Protein AF-A0A8X7X7B9-F1 (afdb_monomer_lite)

Structure (mmCIF, N/CA/C/O backbone):
data_AF-A0A8X7X7B9-F1
#
_entry.id   AF-A0A8X7X7B9-F1
#
loop_
_atom_site.group_PDB
_atom_site.id
_atom_site.type_symbol
_atom_site.label_atom_id
_atom_site.label_alt_id
_atom_site.label_comp_id
_atom_site.label_asym_id
_atom_site.label_entity_id
_atom_site.label_seq_id
_atom_site.pdbx_PDB_ins_code
_atom_site.Cartn_x
_atom_site.Cartn_y
_atom_site.Cartn_z
_atom_site.occupancy
_atom_site.B_iso_or_equiv
_atom_site.auth_seq_id
_atom_site.auth_comp_id
_atom_site.auth_asym_id
_atom_site.auth_atom_id
_atom_site.pdbx_PDB_model_num
ATOM 1 N N . MET A 1 1 ? -34.638 -0.203 28.962 1.00 41.12 1 MET A N 1
ATOM 2 C CA . MET A 1 1 ? -34.602 -0.947 27.674 1.00 41.12 1 MET A CA 1
ATOM 3 C C . MET A 1 1 ? -33.668 -0.343 26.612 1.00 41.12 1 MET A C 1
ATOM 5 O O . MET A 1 1 ? -33.190 -1.103 25.779 1.00 41.12 1 MET A O 1
ATOM 9 N N . ALA A 1 2 ? -33.330 0.956 26.646 1.00 41.81 2 ALA A N 1
ATOM 10 C CA . ALA A 1 2 ? -32.408 1.586 25.682 1.00 41.81 2 ALA A CA 1
ATOM 11 C C . ALA A 1 2 ? -30.956 1.049 25.729 1.00 41.81 2 ALA A C 1
ATOM 13 O O . ALA A 1 2 ? -30.333 0.855 24.688 1.00 41.81 2 ALA A O 1
ATOM 14 N N . LEU A 1 3 ? -30.449 0.698 26.918 1.00 37.38 3 LEU A N 1
ATOM 15 C CA . LEU A 1 3 ? -29.086 0.171 27.102 1.00 37.38 3 LEU A CA 1
ATOM 16 C C . LEU A 1 3 ? -28.847 -1.183 26.409 1.00 37.38 3 LEU A C 1
ATOM 18 O O . LEU A 1 3 ? -27.771 -1.416 25.869 1.00 37.38 3 LEU A O 1
ATOM 22 N N . ARG A 1 4 ? -29.862 -2.060 26.346 1.00 37.19 4 ARG A N 1
ATOM 23 C CA . ARG A 1 4 ? -29.748 -3.363 25.660 1.00 37.19 4 ARG A CA 1
ATOM 24 C C . ARG A 1 4 ? -29.749 -3.242 24.135 1.00 37.19 4 ARG A C 1
ATOM 26 O O . ARG A 1 4 ? -29.191 -4.107 23.471 1.00 37.19 4 ARG A O 1
ATOM 33 N N . ARG A 1 5 ? -30.364 -2.188 23.582 1.00 32.31 5 ARG A N 1
ATOM 34 C CA . ARG A 1 5 ? -30.272 -1.886 22.147 1.00 32.31 5 ARG A CA 1
ATOM 35 C C . ARG A 1 5 ? -28.877 -1.350 21.828 1.00 32.31 5 ARG A C 1
ATOM 37 O O . ARG A 1 5 ? -28.238 -1.916 20.955 1.00 32.31 5 ARG A O 1
ATOM 44 N N . SER A 1 6 ? -28.375 -0.376 22.594 1.00 36.56 6 SER A N 1
ATOM 45 C CA . SER A 1 6 ? -27.029 0.206 22.420 1.00 36.56 6 SER A CA 1
ATOM 46 C C . SER A 1 6 ? -25.903 -0.846 22.395 1.00 36.56 6 SER A C 1
ATOM 48 O O . SER A 1 6 ? -25.108 -0.878 21.463 1.00 36.56 6 SER A O 1
ATOM 50 N N . TRP A 1 7 ? -25.918 -1.813 23.322 1.00 39.62 7 TRP A N 1
ATOM 51 C CA . TRP A 1 7 ? -24.950 -2.924 23.341 1.00 39.62 7 TRP A CA 1
ATOM 52 C C . TRP A 1 7 ? -24.996 -3.826 22.100 1.00 39.62 7 TRP A C 1
ATOM 54 O O . TRP A 1 7 ? -23.963 -4.315 21.646 1.00 39.62 7 TRP A O 1
ATOM 64 N N . ARG A 1 8 ? -26.190 -4.050 21.540 1.00 38.66 8 ARG A N 1
ATOM 65 C CA . ARG A 1 8 ? -26.367 -4.869 20.335 1.00 38.66 8 ARG A CA 1
ATOM 66 C C . ARG A 1 8 ? -25.886 -4.136 19.083 1.00 38.66 8 ARG A C 1
ATOM 68 O O . ARG A 1 8 ? -25.337 -4.784 18.202 1.00 38.66 8 ARG A O 1
ATOM 75 N N . TRP A 1 9 ? -26.049 -2.810 19.033 1.00 40.34 9 TRP A N 1
ATOM 76 C CA . TRP A 1 9 ? -25.496 -1.961 17.975 1.00 40.34 9 TRP A CA 1
ATOM 77 C C . TRP A 1 9 ? -23.969 -1.946 18.021 1.00 40.34 9 TRP A C 1
ATOM 79 O O . TRP A 1 9 ? -23.376 -2.238 16.993 1.00 40.34 9 TRP A O 1
ATOM 89 N N . CYS A 1 10 ? -23.345 -1.754 19.192 1.00 52.84 10 CYS A N 1
ATOM 90 C CA . CYS A 1 10 ? -21.883 -1.826 19.325 1.00 52.84 10 CYS A CA 1
ATOM 91 C C . CYS A 1 10 ? -21.324 -3.201 18.924 1.00 52.84 10 CYS A C 1
ATOM 93 O O . CYS A 1 10 ? -20.374 -3.273 18.153 1.00 52.84 10 CYS A O 1
ATOM 95 N N . GLN A 1 11 ? -21.947 -4.305 19.360 1.00 54.53 11 GLN A N 1
ATOM 96 C CA . GLN A 1 11 ? -21.534 -5.650 18.929 1.00 54.53 11 GLN A CA 1
ATOM 97 C C . GLN A 1 11 ? -21.687 -5.873 17.420 1.00 54.53 11 GLN A C 1
ATOM 99 O O . GLN A 1 11 ? -20.884 -6.592 16.824 1.00 54.53 11 GLN A O 1
ATOM 104 N N . HIS A 1 12 ? -22.721 -5.302 16.799 1.00 52.97 12 HIS A N 1
ATOM 105 C CA . HIS A 1 12 ? -22.951 -5.448 15.365 1.00 52.97 12 HIS A CA 1
ATOM 106 C C . HIS A 1 12 ? -21.973 -4.587 14.557 1.00 52.97 12 HIS A C 1
ATOM 108 O O . HIS A 1 12 ? -21.363 -5.095 13.625 1.00 52.97 12 HIS A O 1
ATOM 114 N N . THR A 1 13 ? -21.732 -3.337 14.965 1.00 58.84 13 THR A N 1
ATOM 115 C CA . THR A 1 13 ? -20.734 -2.457 14.340 1.00 58.84 13 THR A CA 1
ATOM 116 C C . THR A 1 13 ? -19.317 -2.992 14.512 1.00 58.84 13 THR A C 1
ATOM 118 O O . THR A 1 13 ? -18.544 -2.961 13.565 1.00 58.84 13 THR A O 1
ATOM 121 N N . GLU A 1 14 ? -18.980 -3.563 15.671 1.00 61.59 14 GLU A N 1
ATOM 122 C CA . GLU A 1 14 ? -17.680 -4.211 15.880 1.00 61.59 14 GLU A CA 1
ATOM 123 C C . GLU A 1 14 ? -17.490 -5.438 14.984 1.00 61.59 14 GLU A C 1
ATOM 125 O O . GLU A 1 14 ? -16.391 -5.662 14.486 1.00 61.59 14 GLU A O 1
ATOM 130 N N . ARG A 1 15 ? -18.536 -6.245 14.766 1.00 61.81 15 ARG A N 1
ATOM 131 C CA . ARG A 1 15 ? -18.470 -7.383 13.835 1.00 61.81 15 ARG A CA 1
ATOM 132 C C . ARG A 1 15 ? -18.299 -6.925 12.387 1.00 61.81 15 ARG A C 1
ATOM 134 O O . ARG A 1 15 ? -17.438 -7.459 11.699 1.00 61.81 15 ARG A O 1
ATOM 141 N N . ILE A 1 16 ? -19.057 -5.908 11.975 1.00 66.88 16 ILE A N 1
ATOM 142 C CA . ILE A 1 16 ? -18.990 -5.310 10.631 1.00 66.88 16 ILE A CA 1
ATOM 143 C C . ILE A 1 16 ? -17.611 -4.698 10.355 1.00 66.88 16 ILE A C 1
ATOM 145 O O . ILE A 1 16 ? -17.181 -4.667 9.212 1.00 66.88 16 ILE A O 1
ATOM 149 N N . VAL A 1 17 ? -16.910 -4.234 11.391 1.00 67.44 17 VAL A N 1
ATOM 150 C CA . VAL A 1 17 ? -15.559 -3.663 11.295 1.00 67.44 17 VAL A CA 1
ATOM 151 C C . VAL A 1 17 ? -14.460 -4.738 11.317 1.00 67.44 17 VAL A C 1
ATOM 153 O O . VAL A 1 17 ? -13.462 -4.612 10.612 1.00 67.44 17 VAL A O 1
ATOM 156 N N . LYS A 1 18 ? -14.645 -5.830 12.068 1.00 74.62 18 LYS A N 1
ATOM 157 C CA . LYS A 1 18 ? -13.644 -6.908 12.191 1.00 74.62 18 LYS A CA 1
ATOM 158 C C . LYS A 1 18 ? -13.509 -7.775 10.938 1.00 74.62 18 LYS A C 1
ATOM 160 O O . LYS A 1 18 ? -12.408 -8.223 10.630 1.00 74.62 18 LYS A O 1
ATOM 165 N N . GLU A 1 19 ? -14.602 -8.026 10.220 1.00 76.88 19 GLU A N 1
ATOM 166 C CA . GLU A 1 19 ? -14.570 -8.788 8.962 1.00 76.88 19 GLU A CA 1
ATOM 167 C C . GLU A 1 19 ? -13.699 -8.129 7.869 1.00 76.88 19 GLU A C 1
ATOM 169 O O . GLU A 1 19 ? -12.806 -8.803 7.352 1.00 76.88 19 GLU A O 1
ATOM 174 N N . PRO A 1 20 ? -13.862 -6.833 7.532 1.00 76.06 20 PRO A N 1
ATOM 175 C CA . PRO A 1 20 ? -13.015 -6.176 6.542 1.00 76.06 20 PRO A CA 1
ATOM 176 C C . PRO A 1 20 ? -11.567 -6.026 7.015 1.00 76.06 20 PRO A C 1
ATOM 178 O O . PRO A 1 20 ? -10.667 -6.091 6.182 1.00 76.06 20 PRO A O 1
ATOM 181 N N . GLU A 1 21 ? 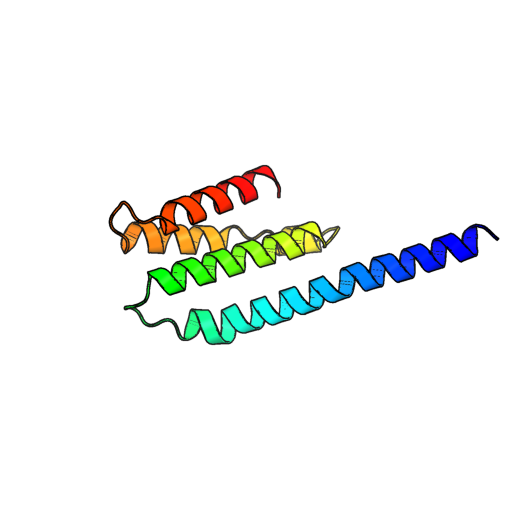-11.315 -5.888 8.323 1.00 81.75 21 GLU A N 1
ATOM 182 C CA . GLU A 1 21 ? -9.950 -5.887 8.864 1.00 81.75 21 GLU A CA 1
ATOM 183 C C . GLU A 1 21 ? -9.233 -7.214 8.566 1.00 81.75 21 GLU A C 1
ATOM 185 O O . GLU A 1 21 ? -8.126 -7.210 8.022 1.00 81.75 21 GLU A O 1
ATOM 190 N N . ALA A 1 22 ? -9.884 -8.348 8.852 1.00 84.88 22 ALA A N 1
ATOM 191 C CA . ALA A 1 22 ? -9.329 -9.676 8.593 1.00 84.88 22 ALA A CA 1
ATOM 192 C C . ALA A 1 22 ? -9.071 -9.907 7.095 1.00 84.88 22 ALA A C 1
ATOM 194 O O . ALA A 1 22 ? -7.980 -10.323 6.710 1.00 84.88 22 ALA A O 1
ATOM 195 N N . VAL A 1 23 ? -10.032 -9.547 6.238 1.00 86.56 23 VAL A N 1
ATOM 196 C CA . VAL A 1 23 ? -9.882 -9.67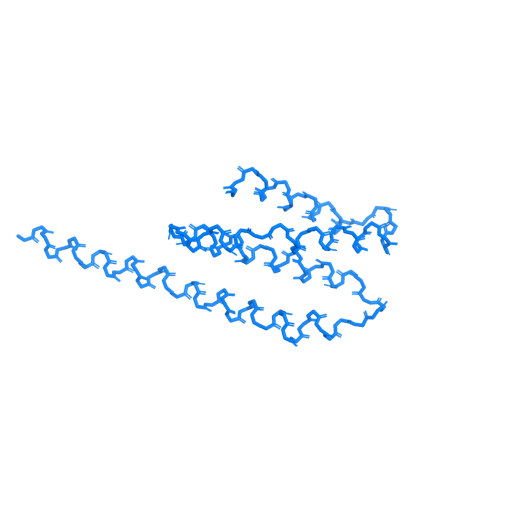3 4.780 1.00 86.56 23 VAL A CA 1
ATOM 197 C C . VAL A 1 23 ? -8.729 -8.808 4.263 1.00 86.56 23 VAL A C 1
ATOM 199 O O . VAL A 1 23 ? -7.927 -9.269 3.450 1.00 86.56 23 VAL A O 1
ATOM 202 N N . CYS A 1 24 ? -8.590 -7.571 4.749 1.00 87.00 24 CYS A N 1
ATOM 203 C CA . CYS A 1 24 ? -7.476 -6.709 4.355 1.00 87.00 24 CYS A CA 1
ATOM 204 C C . CYS A 1 24 ? -6.124 -7.290 4.796 1.00 87.00 24 CYS A C 1
ATOM 206 O O . CYS A 1 24 ? -5.161 -7.245 4.029 1.00 87.00 24 CYS A O 1
ATOM 208 N N . GLN A 1 25 ? -6.037 -7.872 5.996 1.00 86.81 25 GLN A N 1
ATOM 209 C CA . GLN A 1 25 ? -4.818 -8.533 6.476 1.00 86.81 25 GLN A CA 1
ATOM 210 C C . GLN A 1 25 ? -4.456 -9.771 5.641 1.00 86.81 25 GLN A C 1
ATOM 212 O O . GLN A 1 25 ? -3.279 -9.968 5.315 1.00 86.81 25 GLN A O 1
ATOM 217 N N . ASP A 1 26 ? -5.446 -10.568 5.238 1.00 89.06 26 ASP A N 1
ATOM 218 C CA . ASP A 1 26 ? -5.239 -11.728 4.367 1.00 89.06 26 ASP A CA 1
ATOM 219 C C . ASP A 1 26 ? -4.716 -11.301 2.989 1.00 89.06 26 ASP A C 1
ATOM 221 O O . ASP A 1 26 ? -3.724 -11.850 2.496 1.00 89.06 26 ASP A O 1
ATOM 225 N N . ILE A 1 27 ? -5.310 -10.260 2.395 1.00 88.75 27 ILE A N 1
ATOM 226 C CA . ILE A 1 27 ? -4.870 -9.715 1.104 1.00 88.75 27 ILE A CA 1
ATOM 227 C C . ILE A 1 27 ? -3.455 -9.136 1.204 1.00 88.75 27 ILE A C 1
ATOM 229 O O . ILE A 1 27 ? -2.614 -9.415 0.347 1.00 88.75 27 ILE A O 1
ATOM 233 N N . LEU A 1 28 ? -3.142 -8.384 2.262 1.00 88.31 28 LEU A N 1
ATOM 234 C CA . LEU A 1 28 ? -1.789 -7.868 2.494 1.00 88.31 28 LEU A CA 1
ATOM 235 C C . LEU A 1 28 ? -0.764 -8.992 2.662 1.00 88.31 28 LEU A C 1
ATOM 237 O O . LEU A 1 28 ? 0.368 -8.885 2.179 1.00 88.31 28 LEU A O 1
ATOM 241 N N . THR A 1 29 ? -1.148 -10.085 3.319 1.00 89.00 29 THR A N 1
ATOM 242 C CA . THR A 1 29 ? -0.291 -11.263 3.471 1.00 89.00 29 THR A CA 1
ATOM 243 C C . THR A 1 29 ? -0.039 -11.933 2.124 1.00 89.00 29 THR A C 1
ATOM 245 O O . THR A 1 29 ? 1.107 -12.269 1.812 1.00 89.00 29 THR A O 1
ATOM 248 N N . LEU A 1 30 ? -1.079 -12.080 1.300 1.00 90.50 30 LEU A N 1
ATOM 249 C CA . LEU A 1 30 ? -0.983 -12.632 -0.049 1.00 90.50 30 LEU A CA 1
ATOM 250 C C . LEU A 1 30 ? -0.082 -11.770 -0.949 1.00 90.50 30 LEU A C 1
ATOM 252 O O . LEU A 1 30 ? 0.827 -12.293 -1.603 1.00 90.50 30 LEU A O 1
ATOM 256 N N . LEU A 1 31 ? -0.289 -10.449 -0.935 1.00 88.06 31 LEU A N 1
ATOM 257 C CA . LEU A 1 31 ? 0.487 -9.483 -1.712 1.00 88.06 31 LEU A CA 1
ATOM 258 C C . LEU A 1 31 ? 1.973 -9.543 -1.348 1.00 88.06 31 LEU A C 1
ATOM 260 O O . LEU A 1 31 ? 2.814 -9.671 -2.236 1.00 88.06 31 LEU A O 1
ATOM 264 N N . ASN A 1 32 ? 2.304 -9.515 -0.054 1.00 86.12 32 ASN A N 1
ATOM 265 C CA . ASN A 1 32 ? 3.695 -9.529 0.402 1.00 86.12 32 ASN A CA 1
ATOM 266 C C . ASN A 1 32 ? 4.392 -10.879 0.181 1.00 86.12 32 ASN A C 1
ATOM 268 O O . ASN A 1 32 ? 5.553 -10.906 -0.226 1.00 86.12 32 ASN A O 1
ATOM 272 N N . LYS A 1 33 ? 3.722 -12.004 0.468 1.00 84.69 33 LYS A N 1
ATOM 273 C CA . LYS A 1 33 ? 4.372 -13.326 0.436 1.00 84.69 33 LYS A CA 1
ATOM 274 C C . LYS A 1 33 ? 4.491 -13.907 -0.965 1.00 84.69 33 LYS A C 1
ATOM 276 O O . LYS A 1 33 ? 5.491 -14.564 -1.249 1.00 84.69 33 LYS A O 1
ATOM 281 N N . PHE A 1 34 ? 3.489 -13.688 -1.812 1.00 83.81 34 PHE A N 1
ATOM 282 C CA . PHE A 1 34 ? 3.401 -14.341 -3.114 1.00 83.81 34 PHE A CA 1
ATOM 283 C C . PHE A 1 34 ? 3.535 -13.337 -4.248 1.00 83.81 34 PHE A C 1
ATOM 285 O O . PHE A 1 34 ? 4.452 -13.446 -5.051 1.00 83.81 34 PHE A O 1
ATOM 292 N N . VAL A 1 35 ? 2.652 -12.342 -4.313 1.00 84.19 35 VAL A N 1
ATOM 293 C CA . VAL A 1 35 ? 2.489 -11.543 -5.536 1.00 84.19 35 VAL A CA 1
ATOM 294 C C . VAL A 1 35 ? 3.699 -10.646 -5.799 1.00 84.19 35 VAL A C 1
ATOM 296 O O . VAL A 1 35 ? 4.303 -10.725 -6.865 1.00 84.19 35 VAL A O 1
ATOM 299 N N . ILE A 1 36 ? 4.106 -9.842 -4.813 1.00 83.25 36 ILE A N 1
ATOM 300 C CA . ILE A 1 36 ? 5.242 -8.917 -4.947 1.00 83.25 36 ILE A CA 1
ATOM 301 C C . ILE A 1 36 ? 6.559 -9.694 -5.080 1.00 83.25 36 ILE A C 1
ATOM 303 O O . ILE A 1 36 ? 7.434 -9.296 -5.845 1.00 83.25 36 ILE A O 1
ATOM 307 N N . LYS A 1 37 ? 6.686 -10.827 -4.377 1.00 83.50 37 LYS A N 1
ATOM 308 C CA . LYS A 1 37 ? 7.888 -11.673 -4.399 1.00 83.50 37 LYS A CA 1
ATOM 309 C C . LYS A 1 37 ? 8.056 -12.444 -5.713 1.00 83.50 37 LYS A C 1
ATOM 311 O O . LYS A 1 37 ? 9.185 -12.668 -6.136 1.00 83.50 37 LYS A O 1
ATOM 316 N N . ASN A 1 38 ? 6.953 -12.833 -6.351 1.00 83.75 38 ASN A N 1
ATOM 317 C CA . ASN A 1 38 ? 6.967 -13.560 -7.622 1.00 83.75 38 ASN A CA 1
ATOM 318 C C . ASN A 1 38 ? 7.054 -12.638 -8.847 1.00 83.75 38 ASN A C 1
ATOM 320 O O . ASN A 1 38 ? 7.235 -13.135 -9.956 1.00 83.75 38 ASN A O 1
ATOM 324 N N . CYS A 1 39 ? 6.935 -11.315 -8.679 1.00 82.44 39 CYS A N 1
ATOM 325 C CA . CYS A 1 39 ? 7.147 -10.373 -9.775 1.00 82.44 39 CYS A CA 1
ATOM 326 C C . CYS A 1 39 ? 8.606 -10.437 -10.244 1.00 82.44 39 CYS A C 1
ATOM 328 O O . CYS A 1 39 ? 9.524 -10.049 -9.522 1.00 82.44 39 CYS A O 1
ATOM 330 N N . THR A 1 40 ? 8.820 -10.909 -11.470 1.00 79.12 40 THR A N 1
ATOM 331 C CA . THR A 1 40 ? 10.143 -10.937 -12.100 1.00 79.12 40 THR A CA 1
ATOM 332 C C . THR A 1 40 ? 10.621 -9.528 -12.449 1.00 79.12 40 THR A C 1
ATOM 334 O O . THR A 1 40 ? 9.813 -8.644 -12.732 1.00 79.12 40 THR A O 1
ATOM 337 N N . ASN A 1 41 ? 11.942 -9.329 -12.539 1.00 72.12 41 ASN A N 1
ATOM 338 C CA . ASN A 1 41 ? 12.575 -8.053 -12.923 1.00 72.12 41 ASN A CA 1
ATOM 339 C C . ASN A 1 41 ? 12.231 -7.567 -14.348 1.00 72.12 41 ASN A C 1
ATOM 341 O O . ASN A 1 41 ? 12.766 -6.575 -14.802 1.00 72.12 41 ASN A O 1
ATOM 345 N N . SER A 1 42 ? 11.368 -8.254 -15.089 1.00 75.94 42 SER A N 1
ATOM 346 C CA . SER A 1 42 ? 10.824 -7.799 -16.373 1.00 75.94 42 SER A CA 1
ATOM 347 C C . SER A 1 42 ? 9.398 -7.236 -16.263 1.00 75.94 42 SER A C 1
ATOM 349 O O . SER A 1 42 ? 8.895 -6.656 -17.220 1.00 75.94 42 SER A O 1
ATOM 351 N N . GLN A 1 43 ? 8.735 -7.388 -15.109 1.00 80.38 43 GLN A N 1
ATOM 352 C CA . GLN A 1 43 ? 7.313 -7.081 -14.893 1.00 80.38 43 GLN A CA 1
ATOM 353 C C . GLN A 1 43 ? 7.115 -5.895 -13.935 1.00 80.38 43 GLN A C 1
ATOM 355 O O . GLN A 1 43 ? 6.328 -5.947 -12.987 1.00 80.38 43 GLN A O 1
ATOM 360 N N . TYR A 1 44 ? 7.834 -4.800 -14.180 1.00 81.75 44 TYR A N 1
ATOM 361 C CA . TYR A 1 44 ? 7.780 -3.601 -13.337 1.00 81.75 44 TYR A CA 1
ATOM 362 C C . TYR A 1 44 ? 6.378 -2.988 -13.247 1.00 81.75 44 TYR A C 1
ATOM 364 O O . TYR A 1 44 ? 5.979 -2.512 -12.191 1.00 81.75 44 TYR A O 1
ATOM 372 N N . GLU A 1 45 ? 5.599 -3.050 -14.326 1.00 79.38 45 GLU A N 1
ATOM 373 C CA . GLU A 1 45 ? 4.238 -2.510 -14.368 1.00 79.38 45 GLU A CA 1
ATOM 374 C C . GLU A 1 45 ? 3.284 -3.237 -13.419 1.00 79.38 45 GLU A C 1
ATOM 376 O O . GLU A 1 45 ? 2.574 -2.604 -12.637 1.00 79.38 45 GLU A O 1
ATOM 381 N N . SER A 1 46 ? 3.337 -4.568 -13.410 1.00 85.00 46 SER A N 1
ATOM 382 C CA . SER A 1 46 ? 2.572 -5.378 -12.466 1.00 85.00 46 SER A CA 1
ATOM 383 C C . SER A 1 46 ? 3.057 -5.149 -11.036 1.00 85.00 46 SER A C 1
ATOM 385 O O . SER A 1 46 ? 2.241 -4.967 -10.137 1.00 85.00 46 SER A O 1
ATOM 387 N N . LYS A 1 47 ? 4.377 -5.063 -10.819 1.00 86.12 47 LYS A N 1
ATOM 388 C CA . LYS A 1 47 ? 4.950 -4.792 -9.493 1.00 86.12 47 LYS A CA 1
ATOM 389 C C . LYS A 1 47 ? 4.463 -3.457 -8.917 1.00 86.12 47 LYS A C 1
ATOM 391 O O . LYS A 1 47 ? 4.036 -3.418 -7.766 1.00 86.12 47 LYS A O 1
ATOM 396 N N . VAL A 1 48 ? 4.458 -2.391 -9.719 1.00 85.25 48 VAL A N 1
ATOM 397 C CA . VAL A 1 48 ? 3.936 -1.070 -9.326 1.00 85.25 48 VAL A CA 1
ATOM 398 C C . VAL A 1 48 ? 2.440 -1.136 -9.008 1.00 85.25 48 VAL A C 1
ATOM 400 O O . VAL A 1 48 ? 2.011 -0.577 -7.999 1.00 85.25 48 VAL A O 1
ATOM 403 N N . LEU A 1 49 ? 1.649 -1.859 -9.807 1.00 83.69 49 LEU A N 1
ATOM 404 C CA . LEU A 1 49 ? 0.218 -2.051 -9.549 1.00 83.69 49 LEU A CA 1
ATOM 405 C C . LEU A 1 49 ? -0.034 -2.758 -8.207 1.00 83.69 49 LEU A C 1
ATOM 407 O O . LEU A 1 49 ? -0.889 -2.330 -7.433 1.00 83.69 49 LEU A O 1
ATOM 411 N N . TYR A 1 50 ? 0.726 -3.808 -7.900 1.00 87.56 50 TYR A N 1
ATOM 412 C CA . TYR A 1 50 ? 0.573 -4.543 -6.644 1.00 87.56 50 TYR A CA 1
ATOM 413 C C . TYR A 1 50 ? 1.062 -3.755 -5.427 1.00 87.56 50 TYR A C 1
ATOM 415 O O . TYR A 1 50 ? 0.455 -3.842 -4.360 1.00 87.56 50 TYR A O 1
ATOM 423 N N . LEU A 1 51 ? 2.115 -2.947 -5.576 1.00 87.56 51 LEU A N 1
ATOM 424 C CA . LEU A 1 51 ? 2.567 -2.032 -4.524 1.00 87.56 51 LEU A CA 1
ATOM 425 C C . LEU A 1 51 ? 1.540 -0.927 -4.254 1.00 87.56 51 LEU A C 1
ATOM 427 O O . LEU A 1 51 ? 1.277 -0.610 -3.094 1.00 87.56 51 LEU A O 1
ATOM 431 N N . LYS A 1 52 ? 0.896 -0.406 -5.304 1.00 85.50 52 LYS A N 1
ATOM 432 C CA . LYS A 1 52 ? -0.240 0.512 -5.172 1.00 85.50 52 LYS A CA 1
ATOM 433 C C . LYS A 1 52 ? -1.388 -0.141 -4.402 1.00 85.50 52 LYS A C 1
ATOM 435 O O . LYS A 1 52 ? -1.848 0.428 -3.420 1.00 85.50 52 LYS A O 1
ATOM 440 N N . MET A 1 53 ? -1.797 -1.353 -4.793 1.00 86.38 53 MET A N 1
ATOM 441 C CA . MET A 1 53 ? -2.844 -2.100 -4.084 1.00 86.38 53 MET A CA 1
ATOM 442 C C . MET A 1 53 ? -2.488 -2.308 -2.610 1.00 86.38 53 MET A C 1
ATOM 444 O O . MET A 1 53 ? -3.329 -2.110 -1.742 1.00 86.38 53 MET A O 1
ATOM 448 N N . LYS A 1 54 ? -1.233 -2.657 -2.311 1.00 88.06 54 LYS A N 1
ATOM 449 C CA . LYS A 1 54 ? -0.740 -2.784 -0.935 1.00 88.06 54 LYS A CA 1
ATOM 450 C C . LYS A 1 54 ? -0.919 -1.479 -0.149 1.00 88.06 54 LYS A C 1
ATOM 452 O O . LYS A 1 54 ? -1.415 -1.531 0.971 1.00 88.06 54 LYS A O 1
ATOM 457 N N . GLY A 1 55 ? -0.554 -0.334 -0.730 1.00 85.88 55 GLY A N 1
ATOM 458 C CA . GLY A 1 55 ? -0.803 0.985 -0.139 1.00 85.88 55 GLY A CA 1
ATOM 459 C C . GLY A 1 55 ? -2.289 1.233 0.125 1.00 85.88 55 GLY A C 1
ATOM 460 O O . GLY A 1 55 ? -2.657 1.564 1.249 1.00 85.88 55 GLY A O 1
ATOM 461 N N . ASP A 1 56 ? -3.143 0.964 -0.866 1.00 84.94 56 ASP A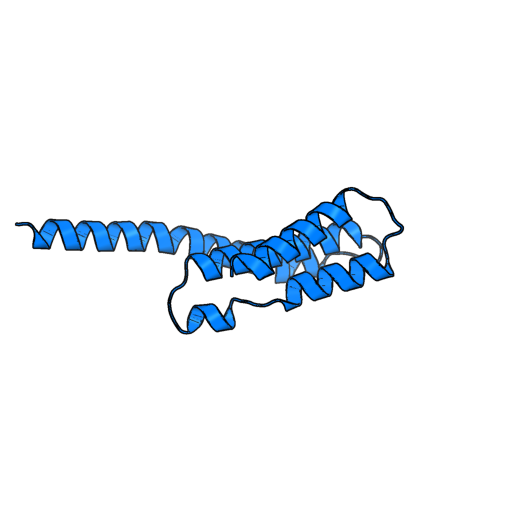 N 1
ATOM 462 C CA . ASP A 1 56 ? -4.593 1.160 -0.766 1.00 84.94 56 ASP A CA 1
ATOM 463 C C . ASP A 1 56 ? -5.178 0.324 0.405 1.00 84.94 56 ASP A C 1
ATOM 465 O O . ASP A 1 56 ? -5.918 0.851 1.235 1.00 84.94 56 ASP A O 1
ATOM 469 N N . TYR A 1 57 ? -4.769 -0.943 0.574 1.00 86.62 57 TYR A N 1
ATOM 470 C CA . TYR A 1 57 ? -5.201 -1.795 1.702 1.00 86.62 57 TYR A CA 1
ATOM 471 C C . TYR A 1 57 ? -4.702 -1.332 3.075 1.00 86.62 57 TYR A C 1
ATOM 473 O O . TYR A 1 57 ? -5.426 -1.475 4.063 1.00 86.62 57 TYR A O 1
ATOM 481 N N . TYR A 1 58 ? -3.506 -0.745 3.162 1.00 85.12 58 TYR A N 1
ATOM 482 C CA . TYR A 1 58 ? -3.066 -0.101 4.402 1.00 85.12 58 TYR A CA 1
ATOM 483 C C . TYR A 1 58 ? -3.916 1.129 4.738 1.00 85.12 58 TYR A C 1
ATOM 485 O O . TYR A 1 58 ? -4.231 1.331 5.910 1.00 85.12 58 TYR A O 1
ATOM 493 N N . CYS A 1 59 ? -4.350 1.902 3.738 1.00 82.31 59 CYS A N 1
ATOM 494 C CA . CYS A 1 59 ? -5.254 3.037 3.939 1.00 82.31 59 CYS A CA 1
ATOM 495 C C . CYS A 1 59 ? -6.625 2.577 4.437 1.00 82.31 59 CYS A C 1
ATOM 497 O O . CYS A 1 59 ? -7.142 3.133 5.404 1.00 82.31 59 CYS A O 1
ATOM 499 N N . TYR A 1 60 ? -7.179 1.516 3.840 1.00 82.44 60 TYR A N 1
ATOM 500 C CA . TYR A 1 60 ? -8.427 0.910 4.310 1.00 82.44 60 TYR A CA 1
ATOM 501 C C . TYR A 1 60 ? -8.311 0.439 5.764 1.00 82.44 60 TYR A C 1
ATOM 503 O O . TYR A 1 60 ? -9.175 0.750 6.582 1.00 82.44 60 TYR A O 1
ATOM 511 N N . LEU A 1 61 ? -7.218 -0.238 6.126 1.00 81.44 61 LEU A N 1
ATOM 512 C CA . LEU A 1 61 ? -6.981 -0.642 7.514 1.00 81.44 61 LEU A CA 1
ATOM 513 C C . LEU A 1 61 ? -6.832 0.557 8.455 1.00 81.44 61 LEU A C 1
ATOM 515 O O . LEU A 1 61 ? -7.386 0.535 9.552 1.00 81.44 61 LEU A O 1
ATOM 519 N N . ALA A 1 62 ? -6.128 1.609 8.038 1.00 80.88 62 ALA A N 1
ATOM 520 C CA . ALA A 1 62 ? -5.946 2.823 8.830 1.00 80.88 62 ALA A CA 1
ATOM 521 C C . ALA A 1 62 ? -7.257 3.605 9.030 1.00 80.88 62 ALA A C 1
ATOM 523 O O . ALA A 1 62 ? -7.462 4.178 10.098 1.00 80.88 62 ALA A O 1
ATOM 524 N N . ALA A 1 63 ? -8.157 3.600 8.042 1.00 76.31 63 ALA A N 1
ATOM 525 C CA . ALA A 1 63 ? -9.473 4.234 8.131 1.00 76.31 63 ALA A CA 1
ATOM 526 C C . ALA A 1 63 ? -10.411 3.503 9.105 1.00 76.31 63 ALA A C 1
ATOM 528 O O . ALA A 1 63 ? -11.238 4.124 9.772 1.00 76.31 63 ALA A O 1
ATOM 529 N N . VAL A 1 64 ? -10.272 2.180 9.192 1.00 75.12 64 VAL A N 1
ATOM 530 C CA . VAL A 1 64 ? -11.110 1.310 10.027 1.00 75.12 64 VAL A CA 1
ATOM 531 C C . VAL A 1 64 ? -10.543 1.155 11.449 1.00 75.12 64 VAL A C 1
ATOM 533 O O . VAL A 1 64 ? -11.289 0.920 12.400 1.00 75.12 64 VAL A O 1
ATOM 536 N N . THR A 1 65 ? -9.231 1.328 11.621 1.00 73.06 65 THR A N 1
ATOM 537 C CA . THR A 1 65 ? -8.539 1.177 12.907 1.00 73.06 65 THR A C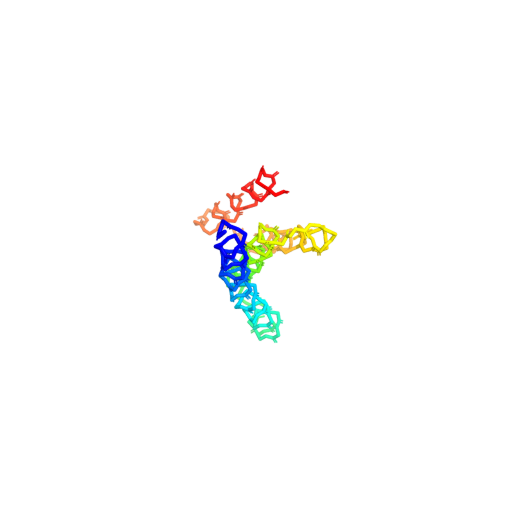A 1
ATOM 538 C C . THR A 1 65 ? -8.450 2.505 13.660 1.00 73.06 65 THR A C 1
ATOM 540 O O . THR A 1 65 ? -7.952 3.504 13.147 1.00 73.06 65 THR A O 1
ATOM 543 N N . THR A 1 66 ? -8.855 2.517 14.930 1.00 73.06 66 THR A N 1
ATOM 544 C CA . THR A 1 66 ? -8.735 3.684 15.823 1.00 73.06 66 THR A CA 1
ATOM 545 C C . THR A 1 66 ? -7.589 3.524 16.830 1.00 73.06 66 THR A C 1
ATOM 547 O O . THR A 1 66 ? -7.334 2.418 17.307 1.00 73.06 66 THR A O 1
ATOM 550 N N . GLY A 1 67 ? -6.942 4.627 17.225 1.00 70.00 67 GLY A N 1
ATOM 551 C CA . GLY A 1 67 ? -5.906 4.645 18.274 1.00 70.00 67 GLY A CA 1
ATOM 552 C C . GLY A 1 67 ? -4.478 4.397 17.766 1.00 70.00 67 GLY A C 1
ATOM 553 O O . GLY A 1 67 ? -4.188 4.611 16.592 1.00 70.00 67 GLY A O 1
ATOM 554 N N . GLU A 1 68 ? -3.574 3.939 18.642 1.00 67.81 68 GLU A N 1
ATOM 555 C CA . GLU A 1 68 ? -2.133 3.763 18.340 1.00 67.81 68 GLU A CA 1
ATOM 556 C C . GLU A 1 68 ? -1.839 2.783 17.197 1.00 67.81 68 GLU A C 1
ATOM 558 O O . GLU A 1 68 ? -0.826 2.905 16.518 1.00 67.81 68 GLU A O 1
ATOM 563 N N . LYS A 1 69 ? -2.732 1.825 16.931 1.00 69.06 69 LYS A N 1
ATOM 564 C CA . LYS A 1 69 ? -2.566 0.898 15.804 1.00 69.06 69 LYS A CA 1
ATOM 565 C C . LYS A 1 69 ? -2.697 1.587 14.443 1.00 69.06 69 LYS A C 1
ATOM 567 O O . LYS A 1 69 ? -2.195 1.061 13.460 1.00 69.06 69 LYS A O 1
ATOM 572 N N . ARG A 1 70 ? -3.340 2.759 14.362 1.00 69.88 70 ARG A N 1
ATOM 573 C CA . ARG A 1 70 ? -3.448 3.514 13.106 1.00 69.88 70 ARG A CA 1
ATOM 574 C C . ARG A 1 70 ? -2.085 4.039 12.662 1.00 69.88 70 ARG A C 1
ATOM 576 O O . ARG A 1 70 ? -1.733 3.874 11.502 1.00 69.88 70 ARG A O 1
ATOM 583 N N . SER A 1 71 ? -1.301 4.628 13.566 1.00 65.88 71 SER A N 1
ATOM 584 C CA . SER A 1 71 ? -0.021 5.256 13.206 1.00 65.88 71 SER A CA 1
ATOM 585 C C . SER A 1 71 ? 1.019 4.255 12.702 1.00 65.88 71 SER A C 1
ATOM 587 O O . SER A 1 71 ? 1.853 4.617 11.880 1.00 65.88 71 SER A O 1
ATOM 589 N N . SER A 1 72 ? 0.952 2.995 13.141 1.00 70.81 72 SER A N 1
ATOM 590 C CA . SER A 1 72 ? 1.823 1.927 12.640 1.00 70.81 72 SER A CA 1
ATOM 591 C C . SER A 1 72 ? 1.380 1.347 11.293 1.00 70.81 72 SER A C 1
ATOM 593 O O . SER A 1 72 ? 2.193 0.736 10.603 1.00 70.81 72 SER A O 1
ATOM 595 N N . LEU A 1 73 ? 0.112 1.528 10.909 1.00 70.50 73 LEU A N 1
ATOM 596 C CA . LEU A 1 73 ? -0.443 1.058 9.636 1.00 70.50 73 LEU A CA 1
ATOM 597 C C . LEU A 1 73 ? -0.314 2.102 8.523 1.00 70.50 73 LEU A C 1
ATOM 599 O O . LEU A 1 73 ? -0.130 1.730 7.364 1.00 70.50 73 LEU A O 1
ATOM 603 N N . VAL A 1 74 ? -0.356 3.393 8.866 1.00 67.31 74 VAL A N 1
ATOM 604 C CA . VAL A 1 74 ? -0.123 4.502 7.930 1.00 67.31 74 VAL A CA 1
ATOM 605 C C . VAL A 1 74 ? 1.336 4.475 7.479 1.00 67.31 74 VAL A C 1
ATOM 607 O O . VAL A 1 74 ? 2.228 5.019 8.123 1.00 67.31 74 VAL A O 1
ATOM 610 N N . THR A 1 75 ? 1.587 3.793 6.363 1.00 70.00 75 THR A N 1
ATOM 611 C CA . THR A 1 75 ? 2.939 3.581 5.848 1.00 70.00 75 THR A CA 1
ATOM 612 C C . THR A 1 75 ? 3.040 4.088 4.417 1.00 70.00 75 THR A C 1
ATOM 614 O O . THR A 1 75 ? 2.612 3.431 3.470 1.00 70.00 75 THR A O 1
ATOM 617 N N . GLU A 1 76 ? 3.694 5.234 4.245 1.00 75.31 76 GLU A N 1
ATOM 618 C CA . GLU A 1 76 ? 3.978 5.828 2.932 1.00 75.31 76 GLU A CA 1
ATOM 619 C C . GLU A 1 76 ? 4.945 4.968 2.087 1.00 75.31 76 GLU A C 1
ATOM 621 O O . GLU A 1 76 ? 5.017 5.104 0.866 1.00 75.31 76 GLU A O 1
ATOM 626 N N . ALA A 1 77 ? 5.681 4.052 2.728 1.00 82.12 77 ALA A N 1
ATOM 627 C CA . ALA A 1 77 ? 6.735 3.256 2.099 1.00 82.12 77 ALA A CA 1
ATOM 628 C C . ALA A 1 77 ? 6.256 2.488 0.859 1.00 82.12 77 ALA A C 1
ATOM 630 O O . ALA A 1 77 ? 6.978 2.437 -0.132 1.00 82.12 77 ALA A O 1
ATOM 631 N N . SER A 1 78 ? 5.032 1.945 0.881 1.00 83.69 78 SER A N 1
ATOM 632 C CA . SER A 1 78 ? 4.484 1.180 -0.250 1.00 83.69 78 SER A CA 1
ATOM 633 C C . SER A 1 78 ? 4.289 2.057 -1.492 1.00 83.69 78 SER A C 1
ATOM 635 O O . SER A 1 78 ? 4.625 1.646 -2.602 1.00 83.69 78 SER A O 1
ATOM 637 N N . TYR A 1 79 ? 3.783 3.282 -1.311 1.00 83.38 79 TYR A N 1
ATOM 638 C CA . TYR A 1 79 ? 3.591 4.220 -2.415 1.00 83.38 79 TYR A CA 1
ATOM 639 C C . TYR A 1 79 ? 4.909 4.830 -2.892 1.00 83.38 79 TYR A C 1
ATOM 641 O O . TYR A 1 79 ? 5.103 4.970 -4.097 1.00 83.38 79 TYR A O 1
ATOM 649 N N . LYS A 1 80 ? 5.835 5.136 -1.974 1.00 84.56 80 LYS A N 1
ATOM 650 C CA . LYS A 1 80 ? 7.190 5.594 -2.316 1.00 84.56 80 LYS A CA 1
ATOM 651 C C . LYS A 1 80 ? 7.939 4.563 -3.156 1.00 84.56 80 LYS A C 1
ATOM 653 O O . LYS A 1 80 ? 8.469 4.905 -4.206 1.00 84.56 80 LYS A O 1
ATOM 658 N N . GLU A 1 81 ? 7.922 3.295 -2.747 1.00 86.62 81 GLU A N 1
ATOM 659 C CA . GLU A 1 81 ? 8.537 2.205 -3.512 1.00 86.62 81 GLU A CA 1
ATOM 660 C C . GLU A 1 81 ? 7.895 2.066 -4.902 1.00 86.62 81 GLU A C 1
ATOM 662 O O . GLU A 1 81 ? 8.598 1.951 -5.907 1.00 86.62 81 GLU A O 1
ATOM 667 N N . ALA A 1 82 ? 6.561 2.144 -4.980 1.00 84.81 82 ALA A N 1
ATOM 668 C CA . ALA A 1 82 ? 5.850 2.133 -6.255 1.00 84.81 82 ALA A CA 1
ATOM 669 C C . ALA A 1 82 ? 6.262 3.309 -7.156 1.00 84.81 82 ALA A C 1
ATOM 671 O O . ALA A 1 82 ? 6.395 3.131 -8.365 1.00 84.81 82 ALA A O 1
ATOM 672 N N . PHE A 1 83 ? 6.464 4.498 -6.584 1.00 83.31 83 PHE A N 1
ATOM 673 C CA . PHE A 1 83 ? 6.838 5.703 -7.317 1.00 83.31 83 PHE A CA 1
ATOM 674 C C . PHE A 1 83 ? 8.269 5.636 -7.860 1.00 83.31 83 PHE A C 1
ATOM 676 O O . PHE A 1 83 ? 8.480 5.943 -9.032 1.00 83.31 83 PHE A O 1
ATOM 683 N N . GLU A 1 84 ? 9.231 5.173 -7.059 1.00 85.88 84 GLU A N 1
ATOM 684 C CA . GLU A 1 84 ? 10.628 5.030 -7.490 1.00 85.88 84 GLU A CA 1
ATOM 685 C C . GLU A 1 84 ? 10.769 4.011 -8.629 1.00 85.88 84 GLU A C 1
ATOM 687 O O . GLU A 1 84 ? 11.328 4.335 -9.675 1.00 85.88 84 GLU A O 1
ATOM 692 N N . ILE A 1 85 ? 10.157 2.824 -8.501 1.00 84.75 85 ILE A N 1
ATOM 693 C CA . ILE A 1 85 ? 10.169 1.800 -9.565 1.00 84.75 85 ILE A CA 1
ATOM 694 C C . ILE A 1 85 ? 9.534 2.344 -10.849 1.00 84.75 85 ILE A C 1
ATOM 696 O O . ILE A 1 85 ? 9.986 2.058 -11.960 1.00 84.75 85 ILE A O 1
ATOM 700 N N . ASN A 1 86 ? 8.469 3.129 -10.706 1.00 82.88 86 ASN A N 1
ATOM 701 C CA . ASN A 1 86 ? 7.780 3.730 -11.835 1.00 82.88 86 ASN A CA 1
ATOM 702 C C . ASN A 1 86 ? 8.655 4.778 -12.542 1.00 82.88 86 ASN A C 1
ATOM 704 O O . ASN A 1 86 ? 8.763 4.765 -13.766 1.00 82.88 86 ASN A O 1
ATOM 708 N N . LYS A 1 87 ? 9.329 5.639 -11.775 1.00 81.25 87 LYS A N 1
ATOM 709 C CA . LYS A 1 87 ? 10.247 6.659 -12.290 1.00 81.25 87 LYS A CA 1
ATOM 710 C C . LYS A 1 87 ? 11.469 6.049 -12.983 1.00 81.25 87 LYS A C 1
ATOM 712 O O . LYS A 1 87 ? 11.918 6.587 -13.990 1.00 81.25 87 LYS A O 1
ATOM 717 N N . GLU A 1 88 ? 11.994 4.946 -12.456 1.00 82.38 88 GLU A N 1
ATOM 718 C CA . GLU A 1 88 ? 13.193 4.286 -12.977 1.00 82.38 88 GLU A CA 1
ATOM 719 C C . GLU A 1 88 ? 12.915 3.459 -14.244 1.00 82.38 88 GLU A C 1
ATOM 721 O O . GLU A 1 88 ? 13.706 3.478 -15.187 1.00 82.38 88 GLU A O 1
ATOM 726 N N . HIS A 1 89 ? 11.780 2.752 -14.298 1.00 76.75 89 HIS A N 1
ATOM 727 C CA . HIS A 1 89 ? 11.537 1.732 -15.326 1.00 76.75 89 HIS A CA 1
ATOM 728 C C . HIS A 1 89 ? 10.399 2.041 -16.306 1.00 76.75 89 HIS A C 1
ATOM 730 O O . HIS A 1 89 ? 10.208 1.284 -17.263 1.00 76.75 89 HIS A O 1
ATOM 736 N N . MET A 1 90 ? 9.622 3.114 -16.117 1.00 69.06 90 MET A N 1
ATOM 737 C CA . MET A 1 90 ? 8.525 3.449 -17.032 1.00 69.06 90 MET A CA 1
ATOM 738 C C . MET A 1 90 ? 8.745 4.766 -17.780 1.00 69.06 90 MET A C 1
ATOM 740 O O . MET A 1 90 ? 8.747 5.848 -17.200 1.00 69.06 90 MET A O 1
ATOM 744 N N . GLN A 1 91 ? 8.834 4.672 -19.111 1.00 60.62 91 GLN A N 1
ATOM 745 C CA . GLN A 1 91 ? 8.776 5.836 -19.996 1.00 60.62 91 GLN A CA 1
ATOM 746 C C . GLN A 1 91 ? 7.367 6.472 -19.989 1.00 60.62 91 GLN A C 1
ATOM 748 O O . GLN A 1 91 ? 6.373 5.735 -20.018 1.00 60.62 91 GLN A O 1
ATOM 753 N N . PRO A 1 92 ? 7.259 7.814 -19.976 1.00 56.75 92 PRO A N 1
ATOM 754 C CA . PRO A 1 92 ? 5.983 8.523 -20.105 1.00 56.75 92 PRO A CA 1
ATOM 755 C C . PRO A 1 92 ? 5.447 8.474 -21.556 1.00 56.75 92 PRO A C 1
ATOM 757 O O . PRO A 1 92 ? 6.266 8.466 -22.477 1.00 56.75 92 PRO A O 1
ATOM 760 N N . PRO A 1 93 ? 4.116 8.501 -21.814 1.00 56.94 93 PRO A N 1
ATOM 761 C CA . PRO A 1 93 ? 2.978 8.510 -20.891 1.00 56.94 93 PRO A CA 1
ATOM 762 C C . PRO A 1 93 ? 2.197 7.178 -20.923 1.00 56.94 93 PRO A C 1
ATOM 764 O O . PRO A 1 93 ? 1.657 6.779 -21.956 1.00 56.94 93 PRO A O 1
ATOM 767 N N . ARG A 1 94 ? 2.070 6.504 -19.772 1.00 61.12 94 ARG A N 1
ATOM 768 C CA . ARG A 1 94 ? 1.169 5.348 -19.599 1.00 61.12 94 ARG A CA 1
ATOM 769 C C . ARG A 1 94 ? 0.073 5.666 -18.568 1.00 61.12 94 ARG A C 1
ATOM 771 O O . ARG A 1 94 ? 0.400 6.233 -17.526 1.00 61.12 94 ARG A O 1
ATOM 778 N N . PRO A 1 95 ? -1.201 5.279 -18.792 1.00 63.69 95 PRO A N 1
ATOM 779 C CA . PRO A 1 95 ? -2.329 5.566 -17.885 1.00 63.69 95 PRO A CA 1
ATOM 780 C C . PRO A 1 95 ? -2.088 5.181 -16.414 1.00 63.69 95 PRO A C 1
ATOM 782 O O . PRO A 1 95 ? -2.586 5.824 -15.491 1.00 63.69 95 PRO A O 1
ATOM 785 N N . ASN A 1 96 ? -1.260 4.162 -16.196 1.00 64.19 96 ASN A N 1
ATOM 786 C CA . ASN A 1 96 ? -0.979 3.577 -14.888 1.00 64.19 96 ASN A CA 1
ATOM 787 C C . ASN A 1 96 ? -0.161 4.513 -13.974 1.00 64.19 96 ASN A C 1
ATOM 789 O O . ASN A 1 96 ? -0.295 4.450 -12.753 1.00 64.19 96 ASN A O 1
ATOM 793 N N . GLN A 1 97 ? 0.629 5.432 -14.546 1.00 68.69 97 GLN A N 1
ATOM 794 C CA . GLN A 1 97 ? 1.353 6.465 -13.791 1.00 68.69 97 GLN A CA 1
ATOM 795 C C . GLN A 1 97 ? 0.411 7.486 -13.155 1.00 68.69 97 GLN A C 1
ATOM 797 O O . GLN A 1 97 ? 0.596 7.865 -11.999 1.00 68.69 97 GLN A O 1
ATOM 802 N N . LEU A 1 98 ? -0.620 7.899 -13.892 1.00 72.12 98 LEU A N 1
ATOM 803 C CA . LEU A 1 98 ? -1.568 8.905 -13.427 1.00 72.12 98 LEU A CA 1
ATOM 804 C C . LEU A 1 98 ? -2.421 8.358 -12.276 1.00 72.12 98 LEU A C 1
ATOM 806 O O . LEU A 1 98 ? -2.621 9.040 -11.275 1.00 72.12 98 LEU A O 1
ATOM 810 N N . GLY A 1 99 ? -2.840 7.090 -12.376 1.00 73.50 99 GLY A N 1
ATOM 811 C CA . GLY A 1 99 ? -3.558 6.399 -11.303 1.00 73.50 99 GLY A CA 1
ATOM 812 C C . GLY A 1 99 ? -2.729 6.216 -10.027 1.00 73.50 99 GLY A C 1
ATOM 813 O O . GLY A 1 99 ? -3.277 6.297 -8.930 1.00 73.50 99 GLY A O 1
ATOM 814 N N . LEU A 1 100 ? -1.411 6.011 -10.143 1.00 74.44 100 LEU A N 1
ATOM 815 C CA . LEU A 1 100 ? -0.519 5.947 -8.982 1.00 74.44 100 LEU A CA 1
ATOM 816 C C . LEU A 1 100 ? -0.371 7.317 -8.308 1.00 74.44 100 LEU A C 1
ATOM 818 O O . LEU A 1 100 ? -0.517 7.412 -7.092 1.00 74.44 100 LEU A O 1
ATOM 822 N N . ALA A 1 101 ? -0.113 8.366 -9.093 1.00 78.12 101 ALA A N 1
ATOM 823 C CA . ALA A 1 101 ? 0.033 9.724 -8.575 1.00 78.12 101 ALA A CA 1
ATOM 824 C C . ALA A 1 101 ? -1.255 10.213 -7.892 1.00 78.12 101 ALA A C 1
ATOM 826 O O . ALA A 1 101 ? -1.196 10.798 -6.814 1.00 78.12 101 ALA A O 1
ATOM 827 N N . LEU A 1 102 ? -2.418 9.912 -8.479 1.00 78.31 102 LEU A N 1
ATOM 828 C CA . LEU A 1 102 ? -3.714 10.236 -7.888 1.00 78.31 102 LEU A CA 1
ATOM 829 C C . LEU A 1 102 ? -3.912 9.527 -6.541 1.00 78.31 102 LEU A C 1
ATOM 831 O O . LEU A 1 102 ? -4.243 10.183 -5.559 1.00 78.31 102 LEU A O 1
ATOM 835 N N . SER A 1 103 ? -3.675 8.211 -6.469 1.00 76.94 103 SER A N 1
ATOM 836 C CA . SER A 1 103 ? -3.813 7.467 -5.208 1.00 76.94 103 SER A CA 1
ATOM 837 C C . SER A 1 103 ? -2.857 7.962 -4.126 1.00 76.94 103 SER A C 1
ATOM 839 O O . SER A 1 103 ? -3.239 8.027 -2.963 1.00 76.94 103 SER A O 1
ATOM 841 N N . PHE A 1 104 ? -1.645 8.370 -4.501 1.00 74.31 104 PHE A N 1
ATOM 842 C CA . PHE A 1 104 ? -0.694 8.941 -3.556 1.00 74.31 104 PHE A CA 1
ATOM 843 C C . PHE A 1 104 ? -1.134 10.307 -3.013 1.00 74.31 104 PHE A C 1
ATOM 845 O O . PHE A 1 104 ? -0.977 10.578 -1.826 1.00 74.31 104 PHE A O 1
ATOM 852 N N . LEU A 1 105 ? -1.730 11.152 -3.859 1.00 78.25 105 LEU A N 1
ATOM 853 C CA . LEU A 1 105 ? -2.305 12.426 -3.424 1.00 78.25 105 LEU A CA 1
ATOM 854 C C . LEU A 1 105 ? -3.490 12.211 -2.482 1.00 78.25 105 LEU A C 1
ATOM 856 O O . LEU A 1 105 ? -3.550 12.850 -1.439 1.00 78.25 105 LEU A O 1
ATOM 860 N N . VAL A 1 106 ? -4.402 11.293 -2.816 1.00 78.38 106 VAL A N 1
ATO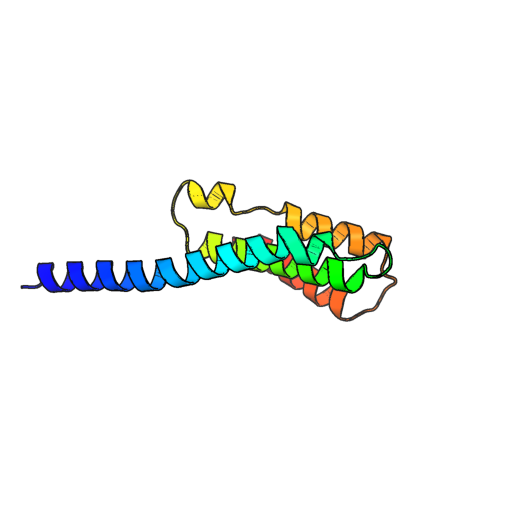M 861 C CA . VAL A 1 106 ? -5.543 10.958 -1.948 1.00 78.38 106 VAL A CA 1
ATOM 862 C C . VAL A 1 106 ? -5.056 10.485 -0.578 1.00 78.38 106 VAL A C 1
ATOM 864 O O . VAL A 1 106 ? -5.541 10.982 0.432 1.00 78.38 106 VAL A O 1
ATOM 867 N N . PHE A 1 107 ? -4.035 9.621 -0.532 1.00 73.06 107 PHE A N 1
ATOM 868 C CA . PHE A 1 107 ? -3.416 9.199 0.726 1.00 73.06 107 PHE A CA 1
ATOM 869 C C . PHE A 1 107 ? -2.906 10.382 1.560 1.00 73.06 107 PHE A C 1
ATOM 871 O O . PHE A 1 107 ? -3.209 10.457 2.743 1.00 73.06 107 PHE A O 1
ATOM 878 N N . TYR A 1 108 ? -2.186 11.325 0.948 1.00 73.88 108 TYR A N 1
ATOM 879 C CA . TYR A 1 108 ? -1.654 12.503 1.645 1.00 73.88 108 TYR A CA 1
ATOM 880 C C . TYR A 1 108 ? -2.728 13.462 2.181 1.00 73.88 108 TYR A C 1
ATOM 882 O O . TYR A 1 108 ? -2.454 14.212 3.117 1.00 73.88 108 TYR A O 1
ATOM 890 N N . TYR A 1 109 ? -3.910 13.491 1.562 1.00 71.25 109 TYR A N 1
ATOM 891 C CA . TYR A 1 109 ? -4.998 14.393 1.948 1.00 71.25 109 TYR A CA 1
ATOM 892 C C . TYR A 1 109 ? -6.011 13.758 2.913 1.00 71.25 109 TYR A C 1
ATOM 894 O O . TYR A 1 109 ? -6.559 14.476 3.748 1.00 71.25 109 TYR A O 1
ATOM 902 N N . GLU A 1 110 ? -6.296 12.456 2.799 1.00 69.00 110 GLU A N 1
ATOM 903 C CA . GLU A 1 110 ? -7.347 11.780 3.582 1.00 69.00 110 GLU A CA 1
ATOM 904 C C . GLU A 1 110 ? -6.847 11.072 4.852 1.00 69.00 110 GLU A C 1
ATOM 906 O O . GLU A 1 110 ? -7.640 10.864 5.778 1.00 69.00 110 GLU A O 1
ATOM 911 N N . ILE A 1 111 ? -5.568 10.679 4.914 1.00 65.94 111 ILE A N 1
ATOM 912 C CA . ILE A 1 111 ? -5.013 9.839 5.993 1.00 65.94 111 ILE A CA 1
ATOM 913 C C . ILE A 1 111 ? -4.037 10.603 6.877 1.00 65.94 111 ILE A C 1
ATOM 915 O O . ILE A 1 111 ? -4.192 10.427 8.117 1.00 65.94 111 ILE A O 1
#

InterPro domains:
  IPR000308 14-3-3 protein [PR00305] (12-36)
  IPR000308 14-3-3 protein [PR00305] (45-67)
  IPR000308 14-3-3 protein [PR00305] (78-104)
  IPR000308 14-3-3 protein [PR00305] (105-111)
  IPR000308 14-3-3 protein [PTHR18860] (13-111)
  IPR023410 14-3-3 domain [PF00244] (12-111)
  IPR036815 14-3-3 domain superfamily [G3DSA:1.20.190.20] (7-111)
  IPR036815 14-3-3 domain superfamily [SSF48445] (14-111)

Sequence (111 aa):
MALRRSWRWCQHTERIVKEPEAVCQDILTLLNKFVIKNCTNSQYESKVLYLKMKGDYYCYLAAVTTGEKRSSLVTEASYKEAFEINKEHMQPPRPNQLGLALSFLVFYYEI

Foldseek 3Di:
DVVVVVVVVVVVVVVVLVVLLVVLVVLLCCLVPPQLVPQDPVRLLSNLVSLLVNQVSLVVNLVSDDDPVNVVSLDCPSLVVSLVSCVVPPDDDDPSNVVSVVSSVCSVPPD

Secondary structure (DSSP, 8-state):
-HHHHHHHHHHHHHHHHHHHHHHHHHHHHHIIIIIHHH--TT-HHHHHHHHHHHHHHHHHHHHH--SHHHHHH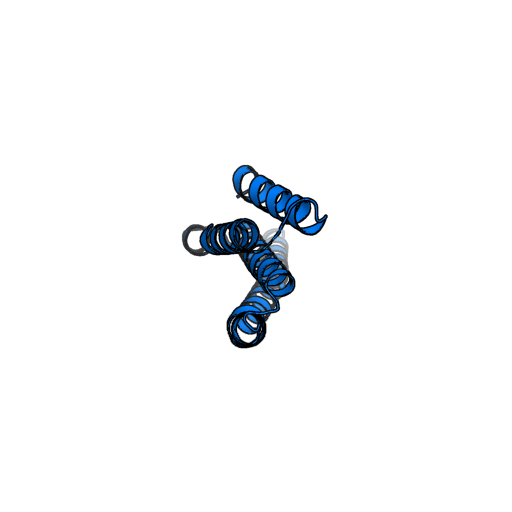--THHHHHHHHHHHHH--S--HHHHHHHHHHHHHHHH-

Organism: Polypterus senegalus (NCBI:txid55291)

pLDDT: mean 73.97, std 13.87, range [32.31, 90.5]

Radius of gyration: 17.55 Å; chains: 1; bounding box: 48×29×49 Å